Protein AF-0000000072981685 (afdb_homodimer)

Radius of gyration: 15.58 Å; Cα contacts (8 Å, |Δi|>4): 290; chains: 2; bounding box: 28×44×42 Å

Sequence (166 aa):
MKPKINVEEYRKENFISQNKLAKKINISQSYLSSVEREIKSPTLRMLYRIAEELDVCPRLLIRCTIECSECKKQYKCICQGEYMKPKINVEEYRKENFISQNKLAKKINISQSYLSSVEREIKSPTLRMLYRIAEELDVCPRLLIRCTIECSECKKQYKCICQGEY

Structure (mmCIF, N/CA/C/O backbone):
data_AF-0000000072981685-model_v1
#
loop_
_entity.id
_entity.type
_entity.pdbx_description
1 polymer 'DNA-biding phage protein'
#
loop_
_atom_site.group_PDB
_atom_site.id
_atom_site.type_symbol
_atom_site.label_atom_id
_atom_site.label_alt_id
_atom_site.label_comp_id
_atom_site.label_asym_id
_atom_site.label_entity_id
_atom_site.label_seq_id
_atom_site.pdbx_PDB_ins_code
_atom_site.Cartn_x
_atom_site.Cartn_y
_atom_site.Cartn_z
_atom_site.occupancy
_atom_site.B_iso_or_equiv
_atom_site.auth_seq_id
_atom_site.auth_comp_id
_atom_site.auth_asym_id
_atom_site.auth_atom_id
_atom_site.pdbx_PDB_model_num
ATOM 1 N N . MET A 1 1 ? -14.461 -4.355 -2.51 1 52.81 1 MET A N 1
ATOM 2 C CA . MET A 1 1 ? -13.773 -3.959 -1.285 1 52.81 1 MET A CA 1
ATOM 3 C C . MET A 1 1 ? -12.859 -2.766 -1.539 1 52.81 1 MET A C 1
ATOM 5 O O . MET A 1 1 ? -12.195 -2.691 -2.576 1 52.81 1 MET A O 1
ATOM 9 N N . LYS A 1 2 ? -13.141 -1.676 -0.873 1 66 2 LYS A N 1
ATOM 10 C CA . LYS A 1 2 ? -12.398 -0.454 -1.173 1 66 2 LYS A CA 1
ATOM 11 C C . LYS A 1 2 ? -11.195 -0.301 -0.251 1 66 2 LYS A C 1
ATOM 13 O O . LYS A 1 2 ? -11.227 -0.732 0.903 1 66 2 LYS A O 1
ATOM 18 N N . PRO A 1 3 ? -10.102 -0.07 -0.841 1 74.12 3 PRO A N 1
ATOM 19 C CA . PRO A 1 3 ? -8.945 0.258 -0.005 1 74.12 3 PRO A CA 1
ATOM 20 C C . PRO A 1 3 ? -9.258 1.34 1.028 1 74.12 3 PRO A C 1
ATOM 22 O O . PRO A 1 3 ? -10.117 2.191 0.798 1 74.12 3 PRO A O 1
ATOM 25 N N . LYS A 1 4 ? -8.844 1.083 2.168 1 83.81 4 LYS A N 1
ATOM 26 C CA . LYS A 1 4 ? -8.953 2.117 3.193 1 83.81 4 LYS A CA 1
ATOM 27 C C . LYS A 1 4 ? -7.574 2.584 3.648 1 83.81 4 LYS A C 1
ATOM 29 O O . LYS A 1 4 ? -6.703 1.765 3.949 1 83.81 4 LYS A O 1
ATOM 34 N N . ILE A 1 5 ? -7.422 3.867 3.547 1 90.19 5 ILE A N 1
ATOM 35 C CA . ILE A 1 5 ? -6.133 4.438 3.93 1 90.19 5 ILE A CA 1
ATOM 36 C C . ILE A 1 5 ? -6.289 5.254 5.211 1 90.19 5 ILE A C 1
ATOM 38 O O . ILE A 1 5 ? -7.336 5.867 5.438 1 90.19 5 ILE A O 1
ATOM 42 N N . ASN A 1 6 ? -5.242 5.336 6.023 1 89.12 6 ASN A N 1
ATOM 43 C CA . ASN A 1 6 ? -5.234 6.027 7.309 1 89.12 6 ASN A CA 1
ATOM 44 C C . ASN A 1 6 ? -4.34 7.262 7.277 1 89.12 6 ASN A C 1
ATOM 46 O O . ASN A 1 6 ? -3.74 7.625 8.289 1 89.12 6 ASN A O 1
ATOM 50 N N . VAL A 1 7 ? -4.199 7.863 6.242 1 95.75 7 VAL A N 1
ATOM 51 C CA . VAL A 1 7 ? -3.264 8.977 6.105 1 95.75 7 VAL A CA 1
ATOM 52 C C . VAL A 1 7 ? -3.734 10.156 6.949 1 95.75 7 VAL A C 1
ATOM 54 O O . VAL A 1 7 ? -2.941 10.766 7.672 1 95.75 7 VAL A O 1
ATOM 57 N N . GLU A 1 8 ? -5.027 10.414 6.84 1 95.62 8 GLU A N 1
ATOM 58 C CA . GLU A 1 8 ? -5.586 11.531 7.594 1 95.62 8 GLU A CA 1
ATOM 59 C C . GLU A 1 8 ? -5.316 11.375 9.086 1 95.62 8 GLU A C 1
ATOM 61 O O . GLU A 1 8 ? -4.926 12.336 9.758 1 95.62 8 GLU A O 1
ATOM 66 N N . GLU A 1 9 ? -5.531 10.211 9.578 1 93 9 GLU A N 1
ATOM 67 C CA . GLU A 1 9 ? -5.328 9.93 11 1 93 9 GLU A CA 1
ATOM 68 C C . GLU A 1 9 ? -3.891 10.211 11.422 1 93 9 GLU A C 1
ATOM 70 O O . GLU A 1 9 ? -3.654 10.914 12.406 1 93 9 GLU A O 1
ATOM 75 N N . TYR A 1 10 ? -2.949 9.742 10.734 1 92.38 10 TYR A N 1
ATOM 76 C CA . TYR A 1 10 ? -1.541 9.906 11.078 1 92.38 10 TYR A CA 1
ATOM 77 C C . TYR A 1 10 ? -1.08 11.336 10.828 1 92.38 10 TYR A C 1
ATOM 79 O O . TYR A 1 10 ? -0.222 11.852 11.547 1 92.38 10 TYR A O 1
ATOM 87 N N . ARG A 1 11 ? -1.658 11.891 9.766 1 96.31 11 ARG A N 1
ATOM 88 C CA . ARG A 1 11 ? -1.36 13.297 9.516 1 96.31 11 ARG A CA 1
ATOM 89 C C . ARG A 1 11 ? -1.773 14.164 10.695 1 96.31 11 ARG A C 1
ATOM 91 O O . ARG A 1 11 ? -0.999 15.008 11.156 1 96.31 11 ARG A O 1
ATOM 98 N N . LYS A 1 12 ? -2.939 13.938 11.188 1 96.06 12 LYS A N 1
ATOM 99 C CA . LYS A 1 12 ? -3.469 14.695 12.312 1 96.06 12 LYS A CA 1
ATOM 100 C C . LYS A 1 12 ? -2.676 14.406 13.586 1 96.06 12 LYS A C 1
ATOM 102 O O . LYS A 1 12 ? -2.455 15.305 14.406 1 96.06 12 LYS A O 1
ATOM 107 N N . GLU A 1 13 ? -2.262 13.18 13.781 1 91.56 13 GLU A N 1
ATOM 108 C CA . GLU A 1 13 ? -1.444 12.797 14.922 1 91.56 13 GLU A CA 1
ATOM 109 C C . GLU A 1 13 ? -0.106 13.523 14.914 1 91.56 13 GLU A C 1
ATOM 111 O O . GLU A 1 13 ? 0.474 13.781 15.977 1 91.56 13 GLU A O 1
ATOM 116 N N . ASN A 1 14 ? 0.351 13.906 13.719 1 92.5 14 ASN A N 1
ATOM 117 C CA . ASN A 1 14 ? 1.603 14.641 13.562 1 92.5 14 ASN A CA 1
ATOM 118 C C . ASN A 1 14 ? 1.37 16.156 13.531 1 92.5 14 ASN A C 1
ATOM 120 O O . ASN A 1 14 ? 2.289 16.922 13.25 1 92.5 14 ASN A O 1
ATOM 124 N N . PHE A 1 15 ? 0.131 16.5 13.633 1 95.81 15 PHE A N 1
ATOM 125 C CA . PHE A 1 15 ? -0.273 17.906 13.695 1 95.81 15 PHE A CA 1
ATOM 126 C C . PHE A 1 15 ? 0.091 18.625 12.398 1 95.81 15 PHE A C 1
ATOM 128 O O . PHE A 1 15 ? 0.562 19.766 12.438 1 95.81 15 PHE A O 1
ATOM 135 N N . ILE A 1 16 ? -0.042 18.062 11.359 1 96.12 16 ILE A N 1
ATOM 136 C CA . ILE A 1 16 ? 0.255 18.641 10.055 1 96.12 16 ILE A CA 1
ATOM 137 C C . ILE A 1 16 ? -1.037 18.797 9.258 1 96.12 16 ILE A C 1
ATOM 139 O O . ILE A 1 16 ? -1.898 17.922 9.273 1 96.12 16 ILE A O 1
ATOM 143 N N . SER A 1 17 ? -1.206 19.875 8.586 1 97.75 17 SER A N 1
ATOM 144 C CA . SER A 1 17 ? -2.365 20.094 7.727 1 97.75 17 SER A CA 1
ATOM 145 C C . SER A 1 17 ? -2.199 19.391 6.387 1 97.75 17 SER A C 1
ATOM 147 O O . SER A 1 17 ? -1.099 18.953 6.043 1 97.75 17 SER A O 1
ATOM 149 N N . GLN A 1 18 ? -3.287 19.234 5.684 1 98 18 GLN A N 1
ATOM 150 C CA . GLN A 1 18 ? -3.217 18.641 4.352 1 98 18 GLN A CA 1
ATOM 151 C C . GLN A 1 18 ? -2.309 19.453 3.436 1 98 18 GLN A C 1
ATOM 153 O O . GLN A 1 18 ? -1.515 18.891 2.68 1 98 18 GLN A O 1
ATOM 158 N N . ASN A 1 19 ? -2.492 20.781 3.488 1 97.88 19 ASN A N 1
ATOM 159 C CA . ASN A 1 19 ? -1.702 21.688 2.656 1 97.88 19 ASN A CA 1
ATOM 160 C C . ASN A 1 19 ? -0.21 21.562 2.949 1 97.88 19 ASN A C 1
ATOM 162 O O . ASN A 1 19 ? 0.6 21.453 2.027 1 97.88 19 ASN A O 1
ATOM 166 N N . LYS A 1 20 ? 0.137 21.562 4.172 1 98.06 20 LYS A N 1
ATOM 167 C CA . LYS A 1 20 ? 1.536 21.453 4.574 1 98.06 20 LYS A CA 1
ATOM 168 C C . LYS A 1 20 ? 2.125 20.109 4.145 1 98.06 20 LYS A C 1
ATOM 170 O O . LYS A 1 20 ? 3.232 20.062 3.605 1 98.06 20 LYS A O 1
ATOM 175 N N . LEU A 1 21 ? 1.431 19.047 4.379 1 97.81 21 LEU A N 1
ATOM 176 C CA .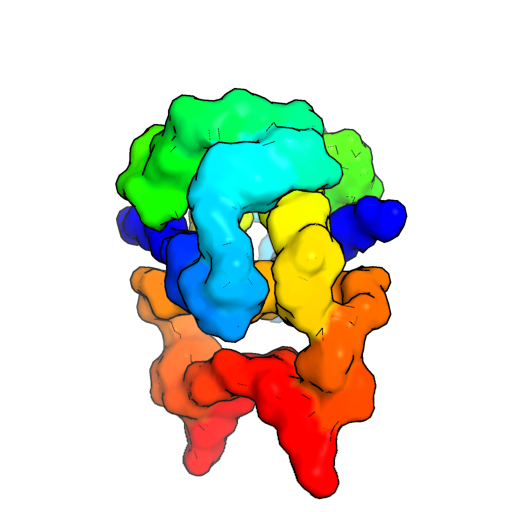 LEU A 1 21 ? 1.897 17.719 3.98 1 97.81 21 LEU A CA 1
ATOM 177 C C . LEU A 1 21 ? 2.07 17.641 2.469 1 97.81 21 LEU A C 1
ATOM 179 O O . LEU A 1 21 ? 3.084 17.125 1.982 1 97.81 21 LEU A O 1
ATOM 183 N N . ALA A 1 22 ? 1.081 18.047 1.737 1 98.19 22 ALA A N 1
ATOM 184 C CA . ALA A 1 22 ? 1.117 18.031 0.277 1 98.19 22 ALA A CA 1
ATOM 185 C C . ALA A 1 22 ? 2.346 18.766 -0.255 1 98.19 22 ALA A C 1
ATOM 187 O O . ALA A 1 22 ? 3.039 18.266 -1.144 1 98.19 22 ALA A O 1
ATOM 188 N N . LYS A 1 23 ? 2.609 19.906 0.302 1 97.81 23 LYS A N 1
ATOM 189 C CA . LYS A 1 23 ? 3.77 20.703 -0.096 1 97.81 23 LYS A CA 1
ATOM 190 C C . LYS A 1 23 ? 5.07 19.953 0.187 1 97.81 23 LYS A C 1
ATOM 192 O O . LYS A 1 23 ? 5.98 19.953 -0.642 1 97.81 23 LYS A O 1
ATOM 197 N N . LYS A 1 24 ? 5.121 19.328 1.284 1 96.31 24 LYS A N 1
ATOM 198 C CA . LYS A 1 24 ? 6.332 18.625 1.704 1 96.31 24 LYS A CA 1
ATOM 199 C C . LYS A 1 24 ? 6.645 17.453 0.77 1 96.31 24 LYS A C 1
ATOM 201 O O . LYS A 1 24 ? 7.812 17.125 0.553 1 96.31 24 LYS A O 1
ATOM 206 N N . ILE A 1 25 ? 5.59 16.875 0.269 1 95.5 25 ILE A N 1
ATOM 207 C CA . ILE A 1 25 ? 5.82 15.711 -0.567 1 95.5 25 ILE A CA 1
ATOM 208 C C . ILE A 1 25 ? 5.621 16.078 -2.037 1 95.5 25 ILE A C 1
ATOM 210 O O . ILE A 1 25 ? 5.559 15.195 -2.898 1 95.5 25 ILE A O 1
ATOM 214 N N . ASN A 1 26 ? 5.402 17.281 -2.354 1 96.94 26 ASN A N 1
ATOM 215 C CA . ASN A 1 26 ? 5.383 17.859 -3.695 1 96.94 26 ASN A CA 1
ATOM 216 C C . ASN A 1 26 ? 4.188 17.359 -4.504 1 96.94 26 ASN A C 1
ATOM 218 O O . ASN A 1 26 ? 4.352 16.875 -5.625 1 96.94 26 ASN A O 1
ATOM 222 N N . ILE A 1 27 ? 3.062 17.406 -3.918 1 97 27 ILE A N 1
ATOM 223 C CA . ILE A 1 27 ? 1.802 17.141 -4.602 1 97 27 ILE A CA 1
ATOM 224 C C . ILE A 1 27 ? 0.79 18.234 -4.266 1 97 27 ILE A C 1
ATOM 226 O O . ILE A 1 27 ? 1.045 19.078 -3.404 1 97 27 ILE A O 1
ATOM 230 N N . SER A 1 28 ? -0.295 18.203 -4.992 1 98.06 28 SER A N 1
ATOM 231 C CA . SER A 1 28 ? -1.342 19.172 -4.715 1 98.06 28 SER A CA 1
ATOM 232 C C . SER A 1 28 ? -2.174 18.766 -3.506 1 98.06 28 SER A C 1
ATOM 234 O O . SER A 1 28 ? -2.348 17.578 -3.238 1 98.06 28 SER A O 1
ATOM 236 N N . GLN A 1 29 ? -2.66 19.781 -2.816 1 98 29 GLN A N 1
ATOM 237 C CA . GLN A 1 29 ? -3.568 19.531 -1.702 1 98 29 GLN A CA 1
ATOM 238 C C . GLN A 1 29 ? -4.816 18.781 -2.168 1 98 29 GLN A C 1
ATOM 240 O O . GLN A 1 29 ? -5.336 17.922 -1.457 1 98 29 GLN A O 1
ATOM 245 N N . SER A 1 30 ? -5.238 19.109 -3.336 1 98.25 30 SER A N 1
ATOM 246 C CA . SER A 1 30 ? -6.426 18.469 -3.889 1 98.25 30 SER A CA 1
ATOM 247 C C . SER A 1 30 ? -6.199 16.969 -4.09 1 98.25 30 SER A C 1
ATOM 249 O O . SER A 1 30 ? -7.105 16.172 -3.855 1 98.25 30 SER A O 1
ATOM 251 N N . TYR A 1 31 ? -5.094 16.656 -4.535 1 97.75 31 TYR A N 1
ATOM 252 C CA . TYR A 1 31 ? -4.762 15.242 -4.715 1 97.75 31 TYR A CA 1
ATOM 253 C C . TYR A 1 31 ? -4.734 14.516 -3.375 1 97.75 31 TYR A C 1
ATOM 255 O O . TYR A 1 31 ? -5.328 13.445 -3.23 1 97.75 31 TYR A O 1
ATOM 263 N N . LEU A 1 32 ? -4.016 15.133 -2.43 1 97.88 32 LEU A N 1
ATOM 264 C CA . LEU A 1 32 ? -3.932 14.523 -1.108 1 97.88 32 LEU A CA 1
ATOM 265 C C . LEU A 1 32 ? -5.32 14.336 -0.506 1 97.88 32 LEU A C 1
ATOM 267 O O . LEU A 1 32 ? -5.617 13.289 0.076 1 97.88 32 LEU A O 1
ATOM 271 N N . SER A 1 33 ? -6.086 15.328 -0.664 1 97.88 33 SER A N 1
ATOM 272 C CA . SER A 1 33 ? -7.465 15.25 -0.186 1 97.88 33 SER A CA 1
ATOM 273 C C . SER A 1 33 ? -8.211 14.094 -0.835 1 97.88 33 SER A C 1
ATOM 275 O O . SER A 1 33 ? -8.914 13.344 -0.156 1 97.88 33 SER A O 1
ATOM 277 N N . SER A 1 34 ? -8.07 13.969 -2.123 1 97.38 34 SER A N 1
ATOM 278 C CA . SER A 1 34 ? -8.719 12.883 -2.854 1 97.38 34 SER A CA 1
ATOM 279 C C . SER A 1 34 ? -8.219 11.523 -2.381 1 97.38 34 SER A C 1
ATOM 281 O O . SER A 1 34 ? -8.984 10.562 -2.328 1 97.38 34 SER A O 1
ATOM 283 N N . VAL A 1 35 ? -7.023 11.438 -2.035 1 96.44 35 VAL A N 1
ATOM 284 C CA . VAL A 1 35 ? -6.426 10.203 -1.532 1 96.44 35 VAL A CA 1
ATOM 285 C C . VAL A 1 35 ? -7.008 9.867 -0.161 1 96.44 35 VAL A C 1
ATOM 287 O O . VAL A 1 35 ? -7.449 8.742 0.072 1 96.44 35 VAL A O 1
ATOM 290 N N . GLU A 1 36 ? -7.062 10.859 0.73 1 96.75 36 GLU A N 1
ATOM 291 C CA . GLU A 1 36 ? -7.543 10.664 2.094 1 96.75 36 GLU A CA 1
ATOM 292 C C . GLU A 1 36 ? -9.023 10.297 2.111 1 96.75 36 GLU A C 1
ATOM 294 O O . GLU A 1 36 ? -9.492 9.609 3.021 1 96.75 36 GLU A O 1
ATOM 299 N N . ARG A 1 37 ? -9.664 10.672 0.991 1 94.44 37 ARG A N 1
ATOM 300 C CA . ARG A 1 37 ? -11.086 10.391 0.879 1 94.44 37 ARG A CA 1
ATOM 301 C C . ARG A 1 37 ? -11.328 9.141 0.04 1 94.44 37 ARG A C 1
ATOM 303 O O . ARG A 1 37 ? -12.477 8.805 -0.271 1 94.44 37 ARG A O 1
ATOM 310 N N . GLU A 1 38 ? -10.398 8.523 -0.393 1 92.5 38 GLU A N 1
ATOM 311 C CA . GLU A 1 38 ? -10.445 7.273 -1.148 1 92.5 38 GLU A CA 1
ATOM 312 C C . GLU A 1 38 ? -11.078 7.484 -2.521 1 92.5 38 GLU A C 1
ATOM 314 O O . GLU A 1 38 ? -11.703 6.574 -3.07 1 92.5 38 GLU A O 1
ATOM 319 N N . ILE A 1 39 ? -11 8.68 -2.961 1 94.19 39 ILE A N 1
ATOM 320 C CA . ILE A 1 39 ? -11.445 9.016 -4.309 1 94.19 39 ILE A CA 1
ATOM 321 C C . ILE A 1 39 ? -10.359 8.625 -5.316 1 94.19 39 ILE A C 1
ATOM 323 O O . ILE A 1 39 ? -10.664 8.055 -6.371 1 94.19 39 ILE A O 1
ATOM 327 N N . LYS A 1 40 ? -9.148 8.922 -5.039 1 94.94 40 LYS A N 1
ATOM 328 C CA . LYS A 1 40 ? -7.988 8.5 -5.824 1 94.94 40 LYS A CA 1
ATOM 329 C C . LYS A 1 40 ? -7.168 7.457 -5.078 1 94.94 40 LYS A C 1
ATOM 331 O O . LYS A 1 40 ? -6.992 7.551 -3.859 1 94.94 40 LYS A O 1
ATOM 336 N N . SER A 1 41 ? -6.773 6.488 -5.758 1 95.19 41 SER A N 1
ATOM 337 C CA . SER A 1 41 ? -5.883 5.477 -5.203 1 95.19 41 SER A CA 1
ATOM 338 C C . SER A 1 41 ? -4.422 5.812 -5.477 1 95.19 41 SER A C 1
ATOM 340 O O . SER A 1 41 ? -3.986 5.812 -6.629 1 95.19 41 SER A O 1
ATOM 342 N N . PRO A 1 42 ? -3.717 6.121 -4.457 1 95.81 42 PRO A N 1
ATOM 343 C CA . PRO A 1 42 ? -2.311 6.457 -4.688 1 95.81 42 PRO A CA 1
ATOM 344 C C . PRO A 1 42 ? -1.474 5.25 -5.098 1 95.81 42 PRO A C 1
ATOM 346 O O . PRO A 1 42 ? -1.889 4.105 -4.887 1 95.81 42 PRO A O 1
ATOM 349 N N . THR A 1 43 ? -0.354 5.52 -5.695 1 95.12 43 THR A N 1
ATOM 350 C CA . THR A 1 43 ? 0.613 4.457 -5.938 1 95.12 43 THR A CA 1
ATOM 351 C C . THR A 1 43 ? 1.334 4.074 -4.645 1 95.12 43 THR A C 1
ATOM 353 O O . THR A 1 43 ? 1.306 4.828 -3.668 1 95.12 43 THR A O 1
ATOM 356 N N . LEU A 1 44 ? 1.902 2.986 -4.688 1 94.94 44 LEU A N 1
ATOM 357 C CA . LEU A 1 44 ? 2.713 2.564 -3.551 1 94.94 44 LEU A CA 1
ATOM 358 C C . LEU A 1 44 ? 3.855 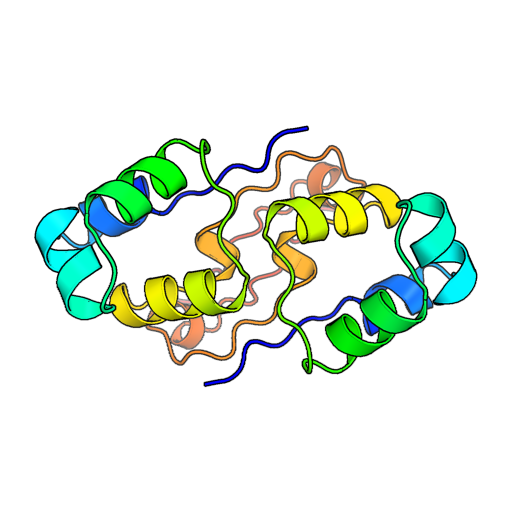3.545 -3.307 1 94.94 44 LEU A C 1
ATOM 360 O O . LEU A 1 44 ? 4.199 3.832 -2.156 1 94.94 44 LEU A O 1
ATOM 364 N N . ARG A 1 45 ? 4.414 4.051 -4.32 1 93.94 45 ARG A N 1
ATOM 365 C CA . ARG A 1 45 ? 5.488 5.035 -4.195 1 93.94 45 ARG A CA 1
ATOM 366 C C . ARG A 1 45 ? 5.02 6.262 -3.42 1 93.94 45 ARG A C 1
ATOM 368 O O . ARG A 1 45 ? 5.73 6.758 -2.545 1 93.94 45 ARG A O 1
ATOM 375 N N . MET A 1 46 ? 3.896 6.676 -3.77 1 95.12 46 MET A N 1
ATOM 376 C CA . MET A 1 46 ? 3.332 7.84 -3.09 1 95.12 46 MET A CA 1
ATOM 377 C C . MET A 1 46 ? 3.053 7.527 -1.623 1 95.12 46 MET A C 1
ATOM 379 O O . MET A 1 46 ? 3.32 8.352 -0.748 1 95.12 46 MET A O 1
ATOM 383 N N . LEU A 1 47 ? 2.566 6.395 -1.381 1 95.31 47 LEU A N 1
ATOM 384 C CA . LEU A 1 47 ? 2.301 5.969 -0.011 1 95.31 47 LEU A CA 1
ATOM 385 C C . LEU A 1 47 ? 3.576 5.992 0.823 1 95.31 47 LEU A C 1
ATOM 387 O O . LEU A 1 47 ? 3.564 6.434 1.975 1 95.31 47 LEU A O 1
ATOM 391 N N . TYR A 1 48 ? 4.609 5.543 0.255 1 94.06 48 TYR A N 1
ATOM 392 C CA . TYR A 1 48 ? 5.891 5.52 0.949 1 94.06 48 TYR A CA 1
ATOM 393 C C . TYR A 1 48 ? 6.383 6.938 1.227 1 94.06 48 TYR A C 1
ATOM 395 O O . TYR A 1 48 ? 6.949 7.207 2.289 1 94.06 48 TYR A O 1
ATOM 403 N N . ARG A 1 49 ? 6.145 7.809 0.282 1 94.81 49 ARG A N 1
ATOM 404 C CA . ARG A 1 49 ? 6.531 9.203 0.484 1 94.81 49 ARG A CA 1
ATOM 405 C C . ARG A 1 49 ? 5.773 9.82 1.656 1 94.81 49 ARG A C 1
ATOM 407 O O . ARG A 1 49 ? 6.355 10.531 2.473 1 94.81 49 ARG A O 1
ATOM 414 N N . ILE A 1 50 ? 4.551 9.516 1.644 1 96.12 50 ILE A N 1
ATOM 415 C CA . ILE A 1 50 ? 3.711 10.016 2.729 1 96.12 50 ILE A CA 1
ATOM 416 C C . ILE A 1 50 ? 4.191 9.445 4.059 1 96.12 50 ILE A C 1
ATOM 418 O O . ILE A 1 50 ? 4.34 10.18 5.039 1 96.12 50 ILE A O 1
ATOM 422 N N . ALA A 1 51 ? 4.441 8.219 4.078 1 93.44 51 ALA A N 1
ATOM 423 C CA . ALA A 1 51 ? 4.906 7.539 5.285 1 93.44 51 ALA A CA 1
ATOM 424 C C . ALA A 1 51 ? 6.215 8.141 5.785 1 93.44 51 ALA A C 1
ATOM 426 O O . ALA A 1 51 ? 6.395 8.344 6.988 1 93.44 51 ALA A O 1
ATOM 427 N N . GLU A 1 52 ? 7.051 8.422 4.883 1 93.19 52 GLU A N 1
ATOM 428 C CA . GLU A 1 52 ? 8.344 9 5.219 1 93.19 52 GLU A CA 1
ATOM 429 C C . GLU A 1 52 ? 8.188 10.375 5.859 1 93.19 52 GLU A C 1
ATOM 431 O O . GLU A 1 52 ? 8.82 10.672 6.875 1 93.19 52 GLU A O 1
ATOM 436 N N . GLU A 1 53 ? 7.352 11.109 5.191 1 94.75 53 GLU A N 1
ATOM 437 C CA . GLU A 1 53 ? 7.145 12.461 5.699 1 94.75 53 GLU A CA 1
ATOM 438 C C . GLU A 1 53 ? 6.512 12.438 7.09 1 94.75 53 GLU A C 1
ATOM 440 O O . GLU A 1 53 ? 6.836 13.273 7.938 1 94.75 53 GLU A O 1
ATOM 445 N N . LEU A 1 54 ? 5.648 11.508 7.305 1 94 54 LEU A N 1
ATOM 446 C CA . LEU A 1 54 ? 4.949 11.406 8.578 1 94 54 LEU A CA 1
ATOM 447 C C . LEU A 1 54 ? 5.75 10.578 9.578 1 94 54 LEU A C 1
ATOM 449 O O . LEU A 1 54 ? 5.344 10.422 10.734 1 94 54 LEU A O 1
ATOM 453 N N . ASP A 1 55 ? 6.824 9.977 9.164 1 90.19 55 ASP A N 1
ATOM 454 C CA . ASP A 1 55 ? 7.684 9.148 10.008 1 90.19 55 ASP A CA 1
ATOM 455 C C . ASP A 1 55 ? 6.906 7.965 10.586 1 90.19 55 ASP A C 1
ATOM 457 O O . ASP A 1 55 ? 6.922 7.742 11.797 1 90.19 55 ASP A O 1
ATOM 461 N N . VAL A 1 56 ? 6.219 7.262 9.711 1 88.5 56 VAL A N 1
ATOM 462 C CA . VAL A 1 56 ? 5.418 6.105 10.102 1 88.5 56 VAL A CA 1
ATOM 463 C C . VAL A 1 56 ? 5.672 4.953 9.133 1 88.5 56 VAL A C 1
ATOM 465 O O . VAL A 1 56 ? 6.066 5.172 7.98 1 88.5 56 VAL A O 1
ATOM 468 N N . CYS A 1 57 ? 5.461 3.803 9.648 1 86.81 57 CYS A N 1
ATOM 469 C CA . CYS A 1 57 ? 5.523 2.629 8.789 1 86.81 57 CYS A CA 1
ATOM 470 C C . CYS A 1 57 ? 4.426 2.666 7.734 1 86.81 57 CYS A C 1
ATOM 472 O O . CYS A 1 57 ? 3.258 2.885 8.055 1 86.81 57 CYS A O 1
ATOM 474 N N . PRO A 1 58 ? 4.785 2.555 6.395 1 90.56 58 PRO A N 1
ATOM 475 C CA . PRO A 1 58 ? 3.775 2.602 5.336 1 90.56 58 PRO A CA 1
ATOM 476 C C . PRO A 1 58 ? 2.658 1.58 5.539 1 90.56 58 PRO A C 1
ATOM 478 O O . PRO A 1 58 ? 1.523 1.809 5.113 1 90.56 58 PRO A O 1
ATOM 481 N N . ARG A 1 59 ? 2.891 0.549 6.219 1 87.81 59 ARG A N 1
ATOM 482 C CA . ARG A 1 59 ? 1.892 -0.48 6.484 1 87.81 59 ARG A CA 1
ATOM 483 C C . ARG A 1 59 ? 0.744 0.074 7.324 1 87.81 59 ARG A C 1
ATOM 485 O O . ARG A 1 59 ? -0.407 -0.335 7.156 1 87.81 59 ARG A O 1
ATOM 492 N N . LEU A 1 60 ? 1.151 1.015 8.141 1 86.06 60 LEU A N 1
ATOM 493 C CA . LEU A 1 60 ? 0.168 1.561 9.07 1 86.06 60 LEU A CA 1
ATOM 494 C C . LEU A 1 60 ? -0.759 2.543 8.367 1 86.06 60 LEU A C 1
ATOM 496 O O . LEU A 1 60 ? -1.825 2.881 8.883 1 86.06 60 LEU A O 1
ATOM 500 N N . LEU A 1 61 ? -0.354 2.91 7.18 1 91.38 61 LEU A N 1
ATOM 501 C CA . LEU A 1 61 ? -1.156 3.891 6.457 1 91.38 61 LEU A CA 1
ATOM 502 C C . LEU A 1 61 ? -2.301 3.211 5.711 1 91.38 61 LEU A C 1
ATOM 504 O O . LEU A 1 61 ? -3.168 3.885 5.148 1 91.38 61 LEU A O 1
ATOM 508 N N . ILE A 1 62 ? -2.309 1.888 5.715 1 89.81 62 ILE A N 1
ATOM 509 C CA . ILE A 1 62 ? -3.426 1.207 5.07 1 89.81 62 ILE A CA 1
ATOM 510 C C . ILE A 1 62 ? -4.102 0.265 6.066 1 89.81 62 ILE A C 1
ATOM 512 O O . ILE A 1 62 ? -3.465 -0.203 7.016 1 89.81 62 ILE A O 1
ATOM 516 N N . ARG A 1 63 ? -5.395 0.08 5.855 1 83.12 63 ARG A N 1
ATOM 517 C CA . ARG A 1 63 ? -6.184 -0.815 6.695 1 83.12 63 ARG A CA 1
ATOM 518 C C . ARG A 1 63 ? -6.492 -2.119 5.969 1 83.12 63 ARG A C 1
ATOM 520 O O . ARG A 1 63 ? -6.652 -2.131 4.746 1 83.12 63 ARG A O 1
ATOM 527 N N . CYS A 1 64 ? -6.461 -3.137 6.812 1 81.06 64 CYS A N 1
ATOM 528 C CA . CYS A 1 64 ? -6.902 -4.398 6.227 1 81.06 64 CYS A CA 1
ATOM 529 C C . CYS A 1 64 ? -8.422 -4.469 6.176 1 81.06 64 CYS A C 1
ATOM 531 O O . CYS A 1 64 ? -9.078 -4.574 7.211 1 81.06 64 CYS A O 1
ATOM 533 N N . THR A 1 65 ? -8.945 -4.328 5.051 1 79.75 65 THR A N 1
ATOM 534 C CA . THR A 1 65 ? -10.398 -4.348 4.902 1 79.75 65 THR A CA 1
ATOM 535 C C . THR A 1 65 ? -10.852 -5.652 4.258 1 79.75 65 THR A C 1
ATOM 537 O O . THR A 1 65 ? -12.047 -5.832 3.986 1 79.75 65 THR A O 1
ATOM 540 N N . ILE A 1 66 ? -9.898 -6.5 4.031 1 77.69 66 ILE A N 1
ATOM 541 C CA . ILE A 1 66 ? -10.266 -7.758 3.389 1 77.69 66 ILE A CA 1
ATOM 542 C C . ILE A 1 66 ? -10.422 -8.852 4.445 1 77.69 66 ILE A C 1
ATOM 544 O O . ILE A 1 66 ? -9.828 -8.766 5.523 1 77.69 66 ILE A O 1
ATOM 548 N N . GLU A 1 67 ? -11.406 -9.656 4.234 1 75.62 67 GLU A N 1
ATOM 549 C CA . GLU A 1 67 ? -11.523 -10.836 5.086 1 75.62 67 GLU A CA 1
ATOM 550 C C . GLU A 1 67 ? -10.469 -11.883 4.723 1 75.62 67 GLU A C 1
ATOM 552 O O . GLU A 1 67 ? -10.555 -12.516 3.668 1 75.62 67 GLU A O 1
ATOM 557 N N . CYS A 1 68 ? -9.453 -11.82 5.465 1 75.44 68 CYS A N 1
ATOM 558 C CA . CYS A 1 68 ? -8.375 -12.75 5.145 1 75.44 68 CYS A CA 1
ATOM 559 C C . CYS A 1 68 ? -8.156 -13.742 6.277 1 75.44 68 CYS A C 1
ATOM 5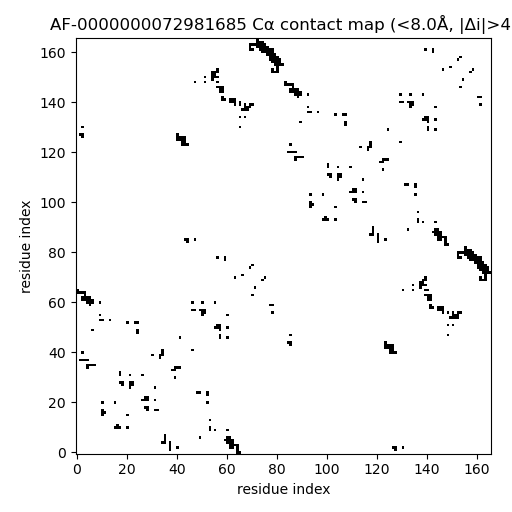61 O O . CYS A 1 68 ? -8.617 -13.523 7.398 1 75.44 68 CYS A O 1
ATOM 563 N N . SER A 1 69 ? -7.66 -14.867 5.918 1 73.12 69 SER A N 1
ATOM 564 C CA . SER A 1 69 ? -7.387 -15.922 6.887 1 73.12 69 SER A CA 1
ATOM 565 C C . SER A 1 69 ? -6.469 -15.43 8 1 73.12 69 SER A C 1
ATOM 567 O O . SER A 1 69 ? -6.574 -15.883 9.148 1 73.12 69 SER A O 1
ATOM 569 N N . GLU A 1 70 ? -5.703 -14.414 7.676 1 64.94 70 GLU A N 1
ATOM 570 C CA . GLU A 1 70 ? -4.754 -13.867 8.641 1 64.94 70 GLU A CA 1
ATOM 571 C C . GLU A 1 70 ? -5.449 -12.945 9.641 1 64.94 70 GLU A C 1
ATOM 573 O O . GLU A 1 70 ? -5.082 -12.906 10.82 1 64.94 70 GLU A O 1
ATOM 578 N N . CYS A 1 71 ? -6.359 -12.227 9.164 1 61.94 71 CYS A N 1
ATOM 579 C CA . CYS A 1 71 ? -7.066 -11.281 10.023 1 61.94 71 CYS A CA 1
ATOM 580 C C . CYS A 1 71 ? -7.988 -12 10.992 1 61.94 71 CYS A C 1
ATOM 582 O O . CYS A 1 71 ? -8.281 -11.492 12.078 1 61.94 71 CYS A O 1
ATOM 584 N N . LYS A 1 72 ? -8.516 -13.031 10.539 1 61.09 72 LYS A N 1
ATOM 585 C CA . LYS A 1 72 ? -9.352 -13.812 11.438 1 61.09 72 LYS A CA 1
ATOM 586 C C . LYS A 1 72 ? -8.578 -14.234 12.68 1 61.09 72 LYS A C 1
ATOM 588 O O . LYS A 1 72 ? -9.164 -14.414 13.75 1 61.09 72 LYS A O 1
ATOM 593 N N . LYS A 1 73 ? -7.496 -14.461 12.469 1 54.09 73 LYS A N 1
ATOM 594 C CA . LYS A 1 73 ? -6.727 -14.867 13.641 1 54.09 73 LYS A CA 1
ATOM 595 C C . LYS A 1 73 ? -6.391 -13.656 14.516 1 54.09 73 LYS A C 1
ATOM 597 O O . LYS A 1 73 ? -5.68 -13.789 15.508 1 54.09 73 LYS A O 1
ATOM 602 N N . GLN A 1 74 ? -7.188 -12.633 14.516 1 48.47 74 GLN A N 1
ATOM 603 C CA . GLN A 1 74 ? -7.074 -11.422 15.328 1 48.47 74 GLN A CA 1
ATOM 604 C C . GLN A 1 74 ? -5.727 -10.734 15.109 1 48.47 74 GLN A C 1
ATOM 606 O O . GLN A 1 74 ? -4.977 -10.516 16.062 1 48.47 74 GLN A O 1
ATOM 611 N N . TYR A 1 75 ? -5.188 -10.922 14.062 1 46.41 75 TYR A N 1
ATOM 612 C CA . TYR A 1 75 ? -3.859 -10.328 13.945 1 46.41 75 TYR A CA 1
ATOM 613 C C . TYR A 1 75 ? -3.926 -8.812 14.047 1 46.41 75 TYR A C 1
ATOM 615 O O . TYR A 1 75 ? -4.754 -8.172 13.391 1 46.41 75 TYR A O 1
ATOM 623 N N . LYS A 1 76 ? -3.947 -8.344 15.273 1 48.62 76 LYS A N 1
ATOM 624 C CA . LYS A 1 76 ? -3.633 -6.926 15.383 1 48.62 76 LYS A CA 1
ATOM 625 C C . LYS A 1 76 ? -2.412 -6.566 14.539 1 48.62 76 LYS A C 1
ATOM 627 O O . LYS A 1 76 ? -1.331 -7.129 14.734 1 48.62 76 LYS A O 1
ATOM 632 N N . CYS A 1 77 ? -2.631 -6.527 13.336 1 47.5 77 CYS A N 1
ATOM 633 C CA . CYS A 1 77 ? -1.448 -6.09 12.602 1 47.5 77 CYS A CA 1
ATOM 634 C C . CYS A 1 77 ? -0.879 -4.809 13.195 1 47.5 77 CYS A C 1
ATOM 636 O O . CYS A 1 77 ? -1.546 -3.771 13.211 1 47.5 77 CYS A O 1
ATOM 638 N N . ILE A 1 78 ? -0.437 -4.926 14.414 1 48 78 ILE A N 1
ATOM 639 C CA . ILE A 1 78 ? 0.226 -3.77 15.008 1 48 78 ILE A CA 1
ATOM 640 C C . ILE A 1 78 ? 1.732 -3.865 14.781 1 48 78 ILE A C 1
ATOM 642 O O . ILE A 1 78 ? 2.279 -4.965 14.648 1 48 78 ILE A O 1
ATOM 646 N N . CYS A 1 79 ? 2.207 -3.008 14.031 1 46.31 79 CYS A N 1
ATOM 647 C CA . CYS A 1 79 ? 3.654 -2.885 14.148 1 46.31 79 CYS A CA 1
ATOM 648 C C . CYS A 1 79 ? 4.059 -2.506 15.562 1 46.31 79 CYS A C 1
ATOM 650 O O . CYS A 1 79 ? 3.625 -1.478 16.078 1 46.31 79 CYS A O 1
ATOM 652 N N . GLN A 1 80 ? 3.854 -3.361 16.547 1 38.69 80 GLN A N 1
ATOM 653 C CA . GLN A 1 80 ? 4.09 -3.086 17.953 1 38.69 80 GLN A CA 1
ATOM 654 C C . GLN A 1 80 ? 5.574 -2.838 18.234 1 38.69 80 GLN A C 1
ATOM 656 O O . GLN A 1 80 ? 6.434 -3.533 17.688 1 38.69 80 GLN A O 1
ATOM 661 N N . GLY A 1 81 ? 5.934 -1.652 18.375 1 37.12 81 GLY A N 1
ATOM 662 C CA . GLY A 1 81 ? 7.191 -1.252 18.984 1 37.12 81 GLY A CA 1
ATOM 663 C C . GLY A 1 81 ? 7.473 -1.95 20.297 1 37.12 81 GLY A C 1
ATOM 664 O O . GLY A 1 81 ? 6.547 -2.258 21.047 1 37.12 81 GLY A O 1
ATOM 665 N N . GLU A 1 82 ? 8.227 -3.111 20.234 1 37.66 82 GLU A N 1
ATOM 666 C CA . GLU A 1 82 ? 8.688 -3.607 21.531 1 37.66 82 GLU A CA 1
ATOM 667 C C . GLU A 1 82 ? 9 -2.459 22.484 1 37.66 82 GLU A C 1
ATOM 669 O O . GLU A 1 82 ? 9.719 -1.523 22.125 1 37.66 82 GLU A O 1
ATOM 674 N N . TYR A 1 83 ? 8.297 -2.113 23.547 1 30.59 83 TYR A N 1
ATOM 675 C CA . TYR A 1 83 ? 8.977 -1.623 24.734 1 30.59 83 TYR A CA 1
ATOM 676 C C . TYR A 1 83 ? 10.055 -2.6 25.188 1 30.59 83 TYR A C 1
ATOM 678 O O . TYR A 1 83 ? 9.922 -3.811 25 1 30.59 83 TYR A O 1
ATOM 686 N N . MET B 1 1 ? 14.32 6.039 -1.179 1 53.16 1 MET B N 1
ATOM 687 C CA . MET B 1 1 ? 13.82 4.816 -0.552 1 53.16 1 MET B CA 1
ATOM 688 C C . MET B 1 1 ? 12.805 4.117 -1.453 1 53.16 1 MET B C 1
ATOM 690 O O . MET B 1 1 ? 11.984 4.773 -2.098 1 53.16 1 MET B O 1
ATOM 694 N N . LYS B 1 2 ? 13.133 2.92 -1.851 1 66.06 2 LYS B N 1
ATOM 695 C CA . LYS B 1 2 ? 12.258 2.264 -2.822 1 66.06 2 LYS B CA 1
ATOM 696 C C . LYS B 1 2 ? 11.242 1.364 -2.127 1 66.06 2 LYS B C 1
ATOM 698 O O . LYS B 1 2 ? 11.531 0.77 -1.089 1 66.06 2 LYS B O 1
ATOM 703 N N . PRO B 1 3 ? 10.055 1.558 -2.461 1 74 3 PRO B N 1
ATOM 704 C CA . PRO B 1 3 ? 9.047 0.615 -1.965 1 74 3 PRO B CA 1
ATOM 705 C C . PRO B 1 3 ? 9.445 -0.843 -2.184 1 74 3 PRO B C 1
ATOM 707 O O . PRO B 1 3 ? 10.172 -1.152 -3.133 1 74 3 PRO B O 1
ATOM 710 N N . LYS B 1 4 ? 9.297 -1.562 -1.197 1 83.81 4 LYS B N 1
ATOM 711 C CA . LYS B 1 4 ? 9.508 -3 -1.351 1 83.81 4 LYS B CA 1
ATOM 712 C C . LYS B 1 4 ? 8.203 -3.771 -1.154 1 83.81 4 LYS B C 1
ATOM 714 O O . LYS B 1 4 ? 7.492 -3.555 -0.174 1 83.81 4 LYS B O 1
ATOM 719 N N . ILE B 1 5 ? 7.91 -4.52 -2.166 1 90.25 5 ILE B N 1
ATOM 720 C CA . ILE B 1 5 ? 6.676 -5.293 -2.111 1 90.25 5 ILE B CA 1
ATOM 721 C C . ILE B 1 5 ? 7.004 -6.777 -1.959 1 90.25 5 ILE B C 1
ATOM 723 O O . ILE B 1 5 ? 8.016 -7.254 -2.48 1 90.25 5 ILE B O 1
ATOM 727 N N . ASN B 1 6 ? 6.133 -7.543 -1.31 1 89.06 6 ASN B N 1
ATOM 728 C CA . ASN B 1 6 ? 6.316 -8.961 -1.025 1 89.06 6 ASN B CA 1
ATOM 729 C C . ASN B 1 6 ? 5.328 -9.82 -1.809 1 89.06 6 ASN B C 1
ATOM 731 O O . ASN B 1 6 ? 4.91 -10.883 -1.336 1 89.06 6 ASN B O 1
ATOM 735 N N . VAL B 1 7 ? 4.93 -9.438 -2.889 1 95.81 7 VAL B N 1
ATOM 736 C CA . VAL B 1 7 ? 3.891 -10.141 -3.637 1 95.81 7 VAL B CA 1
ATOM 737 C C . VAL B 1 7 ? 4.414 -11.5 -4.098 1 95.81 7 VAL B C 1
ATOM 739 O O . VAL B 1 7 ? 3.725 -12.508 -3.961 1 95.81 7 VAL B O 1
ATOM 742 N N . GLU B 1 8 ? 5.641 -11.461 -4.602 1 95.69 8 GLU B N 1
ATOM 743 C CA . GLU B 1 8 ? 6.238 -12.703 -5.082 1 95.69 8 GLU B CA 1
ATOM 744 C C . GLU B 1 8 ? 6.273 -13.766 -3.982 1 95.69 8 GLU B C 1
ATOM 746 O O . GLU B 1 8 ? 5.938 -14.922 -4.219 1 95.69 8 GLU B O 1
ATOM 751 N N . GLU B 1 9 ? 6.676 -13.367 -2.838 1 93.19 9 GLU B N 1
ATOM 752 C CA . GLU B 1 9 ? 6.777 -14.273 -1.701 1 93.19 9 GLU B CA 1
ATOM 753 C C . GLU B 1 9 ? 5.426 -14.906 -1.38 1 93.19 9 GLU B C 1
ATOM 755 O O . GLU B 1 9 ? 5.32 -16.125 -1.252 1 93.19 9 GLU B O 1
ATOM 760 N N . TYR B 1 10 ? 4.402 -14.172 -1.284 1 92.12 10 TYR B N 1
ATOM 761 C CA . TYR B 1 10 ? 3.074 -14.664 -0.924 1 92.12 10 TYR B CA 1
ATOM 762 C C . TYR B 1 10 ? 2.451 -15.445 -2.074 1 92.12 10 TYR B C 1
ATOM 764 O O . TYR B 1 10 ? 1.708 -16.406 -1.853 1 92.12 10 TYR B O 1
ATOM 772 N N . ARG B 1 11 ? 2.775 -14.961 -3.26 1 96.38 11 ARG B N 1
ATOM 773 C CA . ARG B 1 11 ? 2.314 -15.711 -4.426 1 96.38 11 ARG B CA 1
ATOM 774 C C . ARG B 1 11 ? 2.869 -17.125 -4.418 1 96.38 11 ARG B C 1
ATOM 776 O O . ARG B 1 11 ? 2.127 -18.094 -4.625 1 96.38 11 ARG B O 1
ATOM 783 N N . LYS B 1 12 ? 4.129 -17.25 -4.16 1 96.12 12 LYS B N 1
ATOM 784 C CA . LYS B 1 12 ? 4.801 -18.547 -4.121 1 96.12 12 LYS B CA 1
ATOM 785 C C . LYS B 1 12 ? 4.289 -19.391 -2.957 1 96.12 12 LYS B C 1
ATOM 787 O O . LYS B 1 12 ? 4.148 -20.609 -3.084 1 96.12 12 LYS B O 1
ATOM 792 N N . GLU B 1 13 ? 4.031 -18.781 -1.835 1 91.62 13 GLU B N 1
ATOM 793 C CA . GLU B 1 13 ? 3.484 -19.469 -0.673 1 91.62 13 GLU B CA 1
ATOM 794 C C . GLU B 1 13 ? 2.111 -20.062 -0.979 1 91.62 13 GLU B C 1
ATOM 796 O O . GLU B 1 13 ? 1.728 -21.078 -0.402 1 91.62 13 GLU B O 1
ATOM 801 N N . ASN B 1 14 ? 1.393 -19.453 -1.919 1 92.5 14 ASN B N 1
ATOM 802 C CA . ASN B 1 14 ? 0.074 -19.922 -2.336 1 92.5 14 ASN B CA 1
ATOM 803 C C . ASN B 1 14 ? 0.166 -20.844 -3.537 1 92.5 14 ASN B C 1
ATOM 805 O O . ASN B 1 14 ? -0.855 -21.219 -4.117 1 92.5 14 ASN B O 1
ATOM 809 N N . PHE B 1 15 ? 1.381 -21.031 -3.982 1 95.94 15 PHE B N 1
ATOM 810 C CA . PHE B 1 15 ? 1.663 -21.953 -5.082 1 95.94 15 PHE B CA 1
ATOM 811 C C . PHE B 1 15 ? 0.992 -21.484 -6.363 1 95.94 15 PHE B C 1
ATOM 813 O O . PHE B 1 15 ? 0.431 -22.281 -7.109 1 95.94 15 PHE B O 1
ATOM 820 N N . ILE B 1 16 ? 0.976 -20.312 -6.617 1 96.06 16 ILE B N 1
ATOM 821 C CA . ILE B 1 16 ? 0.383 -19.719 -7.816 1 96.06 16 ILE B CA 1
ATOM 822 C C . ILE B 1 16 ? 1.477 -19.109 -8.68 1 96.06 16 ILE B C 1
ATOM 824 O O . ILE B 1 16 ? 2.402 -18.469 -8.172 1 96.06 16 ILE B O 1
ATOM 828 N N . SER B 1 17 ? 1.407 -19.281 -9.945 1 97.75 17 SER B N 1
ATOM 829 C CA . SER B 1 17 ? 2.357 -18.656 -10.867 1 97.75 17 SER B CA 1
ATOM 830 C C . SER B 1 17 ? 1.997 -17.203 -11.133 1 97.75 17 SER B C 1
ATOM 832 O O . SER B 1 17 ? 0.893 -16.766 -10.805 1 97.75 17 SER B O 1
ATOM 834 N N . GLN B 1 18 ? 2.934 -16.484 -11.68 1 97.94 18 GLN B N 1
ATOM 835 C CA . GLN B 1 18 ? 2.658 -15.102 -12.047 1 97.94 18 GLN B CA 1
ATOM 836 C C . GLN B 1 18 ? 1.522 -15.008 -13.055 1 97.94 18 GLN B C 1
ATOM 838 O O . GLN B 1 18 ? 0.651 -14.148 -12.945 1 97.94 18 GLN B O 1
ATOM 843 N N . ASN B 1 19 ? 1.599 -15.891 -14.07 1 97.88 19 ASN B N 1
ATOM 844 C CA . ASN B 1 19 ? 0.587 -15.922 -15.117 1 97.88 19 ASN B CA 1
ATOM 845 C C . ASN B 1 19 ? -0.803 -16.188 -14.555 1 97.88 19 ASN B C 1
ATOM 847 O O . ASN B 1 19 ? -1.764 -15.5 -14.891 1 97.88 19 ASN B O 1
ATOM 851 N N . LYS B 1 20 ? -0.906 -17.156 -13.734 1 98.06 20 LYS B N 1
ATOM 852 C CA . LYS B 1 20 ? -2.186 -17.516 -13.133 1 98.06 20 LYS B CA 1
ATOM 853 C C . LYS B 1 20 ? -2.729 -16.375 -12.273 1 98.06 20 LYS B C 1
ATOM 855 O O . LYS B 1 20 ? -3.91 -16.031 -12.359 1 98.06 20 LYS B O 1
ATOM 860 N N . LEU B 1 21 ? -1.908 -15.797 -11.445 1 97.81 21 LEU B N 1
ATOM 861 C CA . LEU B 1 21 ? -2.324 -14.68 -10.602 1 97.81 21 LEU B CA 1
ATOM 862 C C . LEU B 1 21 ? -2.777 -13.5 -11.453 1 97.81 21 LEU B C 1
ATOM 864 O O . LEU B 1 21 ? -3.818 -12.898 -11.18 1 97.81 21 LEU B O 1
ATOM 868 N N . ALA B 1 22 ? -1.99 -13.133 -12.406 1 98.19 22 ALA B N 1
ATOM 869 C CA . ALA B 1 22 ? -2.303 -12.008 -13.297 1 98.19 22 ALA B CA 1
ATOM 870 C C . ALA B 1 22 ? -3.668 -12.188 -13.945 1 98.19 22 ALA B C 1
ATOM 872 O O . ALA B 1 22 ? -4.469 -11.258 -13.992 1 98.19 22 ALA B O 1
ATOM 873 N N . LYS B 1 23 ? -3.924 -13.367 -14.422 1 97.81 23 LYS B N 1
ATOM 874 C CA . LYS B 1 23 ? -5.203 -13.688 -15.047 1 97.81 23 LYS B CA 1
ATOM 875 C C . LYS B 1 23 ? -6.355 -13.531 -14.062 1 97.81 23 LYS B C 1
ATOM 877 O O . LYS B 1 23 ? -7.406 -12.984 -14.398 1 97.81 23 LYS B O 1
ATOM 882 N N . LYS B 1 24 ? -6.141 -13.969 -12.883 1 96.25 24 LYS B N 1
ATOM 883 C CA . LYS B 1 24 ? -7.184 -13.945 -11.859 1 96.25 24 LYS B CA 1
ATOM 884 C C . LYS B 1 24 ? -7.562 -12.516 -11.508 1 96.25 24 LYS B C 1
ATOM 886 O O . LYS B 1 24 ? -8.719 -12.234 -11.164 1 96.25 24 LYS B O 1
ATOM 891 N N . ILE B 1 25 ? -6.578 -11.656 -11.594 1 95.44 25 ILE B N 1
ATOM 892 C CA . ILE B 1 25 ? -6.863 -10.281 -11.18 1 95.44 25 ILE B CA 1
ATOM 893 C C . ILE B 1 25 ? -6.977 -9.391 -12.414 1 95.44 25 ILE B C 1
ATOM 895 O O . ILE B 1 25 ? -7 -8.164 -12.297 1 95.44 25 ILE B O 1
ATOM 899 N N . ASN B 1 26 ? -6.93 -9.922 -13.57 1 96.94 26 ASN B N 1
ATOM 900 C CA . ASN B 1 26 ? -7.219 -9.273 -14.844 1 96.94 26 ASN B CA 1
ATOM 901 C C . ASN B 1 26 ? -6.156 -8.234 -15.195 1 96.94 26 ASN B C 1
ATOM 903 O O . ASN B 1 26 ? -6.48 -7.09 -15.508 1 96.94 26 ASN B O 1
ATOM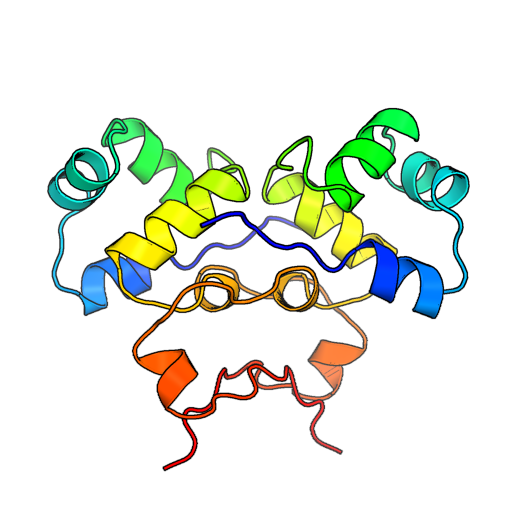 907 N N . ILE B 1 27 ? -4.953 -8.617 -15.094 1 97 27 ILE B N 1
ATOM 908 C CA . ILE B 1 27 ? -3.824 -7.816 -15.562 1 97 27 ILE B CA 1
ATOM 909 C C . ILE B 1 27 ? -2.869 -8.688 -16.375 1 97 27 ILE B C 1
ATOM 911 O O . ILE B 1 27 ? -3.031 -9.906 -16.422 1 97 27 ILE B O 1
ATOM 915 N N . SER B 1 28 ? -1.957 -8.008 -17 1 98.06 28 SER B N 1
ATOM 916 C CA . SER B 1 28 ? -0.967 -8.758 -17.766 1 98.06 28 SER B CA 1
ATOM 917 C C . SER B 1 28 ? 0.116 -9.336 -16.859 1 98.06 28 SER B C 1
ATOM 919 O O . SER B 1 28 ? 0.445 -8.742 -15.82 1 98.06 28 SER B O 1
ATOM 921 N N . GLN B 1 29 ? 0.641 -10.477 -17.266 1 98 29 GLN B N 1
ATOM 922 C CA . GLN B 1 29 ? 1.766 -11.07 -16.547 1 98 29 GLN B CA 1
ATOM 923 C C . GLN B 1 29 ? 2.961 -10.125 -16.516 1 98 29 GLN B C 1
ATOM 925 O O . GLN B 1 29 ? 3.676 -10.047 -15.516 1 98 29 GLN B O 1
ATOM 930 N N . SER B 1 30 ? 3.123 -9.406 -17.578 1 98.25 30 SER B N 1
ATOM 931 C CA . SER B 1 30 ? 4.23 -8.461 -17.672 1 98.25 30 SER B CA 1
ATOM 932 C C . SER B 1 30 ? 4.105 -7.359 -16.625 1 98.25 30 SER B C 1
ATOM 934 O O . SER B 1 30 ? 5.102 -6.93 -16.047 1 98.25 30 SER B O 1
ATOM 936 N N . TYR B 1 31 ? 2.957 -6.922 -16.438 1 97.69 31 TYR B N 1
ATOM 937 C CA . TYR B 1 31 ? 2.721 -5.902 -15.422 1 97.69 31 TYR 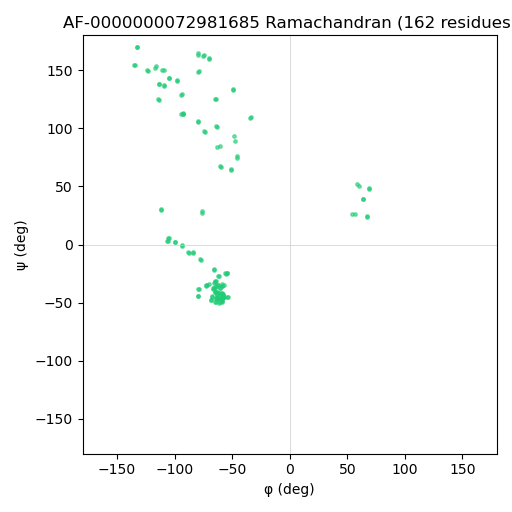B CA 1
ATOM 938 C C . TYR B 1 31 ? 3.02 -6.445 -14.031 1 97.69 31 TYR B C 1
ATOM 940 O O . TYR B 1 31 ? 3.717 -5.801 -13.242 1 97.69 31 TYR B O 1
ATOM 948 N N . LEU B 1 32 ? 2.453 -7.621 -13.766 1 97.81 32 LEU B N 1
ATOM 949 C CA . LEU B 1 32 ? 2.684 -8.227 -12.461 1 97.81 32 LEU B CA 1
ATOM 950 C C . LEU B 1 32 ? 4.172 -8.438 -12.211 1 97.81 32 LEU B C 1
ATOM 952 O O . LEU B 1 32 ? 4.668 -8.172 -11.117 1 97.81 32 LEU B O 1
ATOM 956 N N . SER B 1 33 ? 4.801 -8.891 -13.211 1 97.81 33 SER B N 1
ATOM 957 C CA . SER B 1 33 ? 6.242 -9.078 -13.117 1 97.81 33 SER B CA 1
ATOM 958 C C . SER B 1 33 ? 6.949 -7.766 -12.789 1 97.81 33 SER B C 1
ATOM 960 O O . SER B 1 33 ? 7.836 -7.727 -11.938 1 97.81 33 SER B O 1
ATOM 962 N N . SER B 1 34 ? 6.57 -6.715 -13.477 1 97.31 34 SER B N 1
ATOM 963 C CA . SER B 1 34 ? 7.156 -5.398 -13.242 1 97.31 34 SER B CA 1
ATOM 964 C C . SER B 1 34 ? 6.879 -4.918 -11.82 1 97.31 34 SER B C 1
ATOM 966 O O . SER B 1 34 ? 7.723 -4.258 -11.211 1 97.31 34 SER B O 1
ATOM 968 N N . VAL B 1 35 ? 5.789 -5.23 -11.312 1 96.44 35 VAL B N 1
ATOM 969 C CA . VAL B 1 35 ? 5.406 -4.867 -9.953 1 96.44 35 VAL B CA 1
ATOM 970 C C . VAL B 1 35 ? 6.273 -5.629 -8.953 1 96.44 35 VAL B C 1
ATOM 972 O O . VAL B 1 35 ? 6.848 -5.035 -8.039 1 96.44 35 VAL B O 1
ATOM 975 N N . GLU B 1 36 ? 6.414 -6.953 -9.148 1 96.69 36 GLU B N 1
ATOM 976 C CA . GLU B 1 36 ? 7.164 -7.805 -8.234 1 96.69 36 GLU B CA 1
ATOM 977 C C . GLU B 1 36 ? 8.648 -7.445 -8.234 1 96.69 36 GLU B C 1
ATOM 979 O O . GLU B 1 36 ? 9.344 -7.645 -7.234 1 96.69 36 GLU B O 1
ATOM 984 N N . ARG B 1 37 ? 9.016 -6.793 -9.336 1 94.44 37 ARG B N 1
ATOM 985 C CA . ARG B 1 37 ? 10.414 -6.391 -9.461 1 94.44 37 ARG B CA 1
ATOM 986 C C . ARG B 1 37 ? 10.594 -4.922 -9.094 1 94.44 37 ARG B C 1
ATOM 988 O O . ARG B 1 37 ? 11.68 -4.359 -9.273 1 94.44 37 ARG B O 1
ATOM 995 N N . GLU B 1 38 ? 9.664 -4.277 -8.719 1 92.38 38 GLU B N 1
ATOM 996 C CA . GLU B 1 38 ? 9.672 -2.889 -8.266 1 92.38 38 GLU B CA 1
ATOM 997 C C . GLU B 1 38 ? 10 -1.933 -9.406 1 92.38 38 GLU B C 1
ATOM 999 O O . GLU B 1 38 ? 10.57 -0.865 -9.188 1 92.38 38 GLU B O 1
ATOM 1004 N N . ILE B 1 39 ? 9.742 -2.385 -10.57 1 94.12 39 ILE B N 1
ATOM 1005 C CA . ILE B 1 39 ? 9.883 -1.539 -11.75 1 94.12 39 ILE B CA 1
ATOM 1006 C C . ILE B 1 39 ? 8.664 -0.627 -11.883 1 94.12 39 ILE B C 1
ATOM 1008 O O . ILE B 1 39 ? 8.797 0.565 -12.164 1 94.12 39 ILE B O 1
ATOM 1012 N N . LYS B 1 40 ? 7.496 -1.142 -11.703 1 94.94 40 LYS B N 1
ATOM 1013 C CA . LYS B 1 40 ? 6.254 -0.38 -11.656 1 94.94 40 LYS B CA 1
ATOM 1014 C C . LYS B 1 40 ? 5.688 -0.343 -10.242 1 94.94 40 LYS B C 1
ATOM 1016 O O . LYS B 1 40 ? 5.754 -1.338 -9.516 1 94.94 40 LYS B O 1
ATOM 1021 N N . SER B 1 41 ? 5.254 0.762 -9.859 1 95.06 41 SER B N 1
ATOM 1022 C CA . SER B 1 41 ? 4.586 0.918 -8.578 1 95.06 41 SER B CA 1
ATOM 1023 C C . SER B 1 41 ? 3.072 0.774 -8.719 1 95.06 41 SER B C 1
ATOM 1025 O O . SER B 1 41 ? 2.422 1.609 -9.344 1 95.06 41 SER B O 1
ATOM 1027 N N . PRO B 1 42 ? 2.562 -0.26 -8.172 1 95.75 42 PRO B N 1
ATOM 1028 C CA . PRO B 1 42 ? 1.112 -0.429 -8.297 1 95.75 42 PRO B CA 1
ATOM 1029 C C . PRO B 1 42 ? 0.326 0.587 -7.473 1 95.75 42 PRO B C 1
ATOM 1031 O O . PRO B 1 42 ? 0.876 1.203 -6.559 1 95.75 42 PRO B O 1
ATOM 1034 N N . THR B 1 43 ? -0.91 0.775 -7.844 1 95.19 43 THR B N 1
ATOM 1035 C CA . THR B 1 43 ? -1.807 1.562 -7 1 95.19 43 THR B CA 1
ATOM 1036 C C . THR B 1 43 ? -2.227 0.767 -5.77 1 95.19 43 THR B C 1
ATOM 1038 O O . THR B 1 43 ? -2.084 -0.457 -5.734 1 95.19 43 THR B O 1
ATOM 1041 N N . LEU B 1 44 ? -2.695 1.436 -4.859 1 94.94 44 LEU B N 1
ATOM 1042 C CA . LEU B 1 44 ? -3.232 0.777 -3.674 1 94.94 44 LEU B CA 1
ATOM 1043 C C . LEU B 1 44 ? -4.387 -0.148 -4.043 1 94.94 44 LEU B C 1
ATOM 1045 O O . LEU B 1 44 ? -4.52 -1.236 -3.477 1 94.94 44 LEU B O 1
ATOM 1049 N N . ARG B 1 45 ? -5.176 0.236 -4.953 1 93.94 45 ARG B N 1
ATOM 1050 C CA . ARG B 1 45 ? -6.285 -0.593 -5.41 1 93.94 45 ARG B CA 1
ATOM 1051 C C . ARG B 1 45 ? -5.785 -1.931 -5.945 1 93.94 45 ARG B C 1
ATOM 1053 O O . ARG B 1 45 ? -6.352 -2.98 -5.637 1 93.94 45 ARG B O 1
ATOM 1060 N N . MET B 1 46 ? -4.797 -1.824 -6.688 1 95.12 46 MET B N 1
ATOM 1061 C CA . MET B 1 46 ? -4.219 -3.039 -7.254 1 95.12 46 MET B CA 1
ATOM 1062 C C . MET B 1 46 ? -3.635 -3.924 -6.16 1 95.12 46 MET B C 1
ATOM 1064 O O . MET B 1 46 ? -3.801 -5.145 -6.188 1 95.12 46 MET B O 1
ATOM 1068 N N . LEU B 1 47 ? -3.016 -3.334 -5.25 1 95.31 47 LEU B N 1
ATOM 1069 C CA . LEU B 1 47 ? -2.455 -4.074 -4.121 1 95.31 47 LEU B CA 1
ATOM 1070 C C . LEU B 1 47 ? -3.543 -4.836 -3.375 1 95.31 47 LEU B C 1
ATOM 1072 O O . LEU B 1 47 ? -3.346 -5.992 -2.994 1 95.31 47 LEU B O 1
ATOM 1076 N N . TYR B 1 48 ? -4.625 -4.207 -3.189 1 93.94 48 TYR B N 1
ATOM 1077 C CA . TYR B 1 48 ? -5.742 -4.84 -2.496 1 93.94 48 TYR B CA 1
ATOM 1078 C C . TYR B 1 48 ? -6.293 -6.008 -3.301 1 93.94 48 TYR B C 1
ATOM 1080 O O . TYR B 1 48 ? -6.66 -7.039 -2.734 1 93.94 48 TYR B O 1
ATOM 1088 N N . ARG B 1 49 ? -6.32 -5.836 -4.598 1 94.75 49 ARG B N 1
ATOM 1089 C CA . ARG B 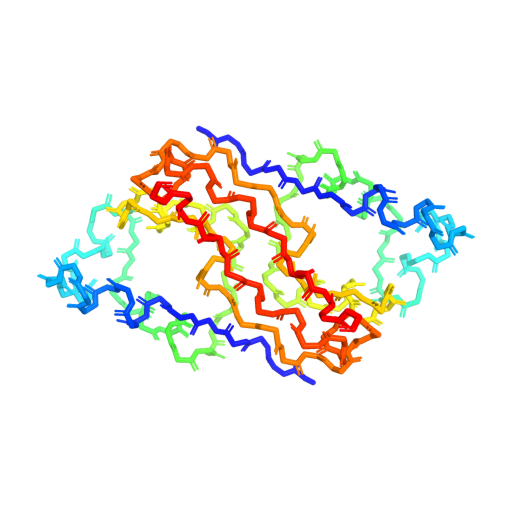1 49 ? -6.785 -6.926 -5.453 1 94.75 49 ARG B CA 1
ATOM 1090 C C . ARG B 1 49 ? -5.871 -8.141 -5.328 1 94.75 49 ARG B C 1
ATOM 1092 O O . ARG B 1 49 ? -6.348 -9.273 -5.246 1 94.75 49 ARG B O 1
ATOM 1099 N N . ILE B 1 50 ? -4.66 -7.828 -5.336 1 96.06 50 ILE B N 1
ATOM 1100 C CA . ILE B 1 50 ? -3.676 -8.898 -5.199 1 96.06 50 ILE B CA 1
ATOM 1101 C C . ILE B 1 50 ? -3.84 -9.578 -3.844 1 96.06 50 ILE B C 1
ATOM 1103 O O . ILE B 1 50 ? -3.859 -10.812 -3.758 1 96.06 50 ILE B O 1
ATOM 1107 N N . ALA B 1 51 ? -3.959 -8.82 -2.855 1 93.44 51 ALA B N 1
ATOM 1108 C CA . ALA B 1 51 ? -4.121 -9.336 -1.499 1 93.44 51 ALA B CA 1
ATOM 1109 C C . ALA B 1 51 ? -5.359 -10.227 -1.393 1 93.44 51 ALA B C 1
ATOM 1111 O O . ALA B 1 51 ? -5.32 -11.281 -0.758 1 93.44 51 ALA B O 1
ATOM 1112 N N . GLU B 1 52 ? -6.383 -9.797 -2.01 1 93.06 52 GLU B N 1
ATOM 1113 C CA . GLU B 1 52 ? -7.637 -10.547 -1.989 1 93.06 52 GLU B CA 1
ATOM 1114 C C . GLU B 1 52 ? -7.48 -11.906 -2.664 1 93.06 52 GLU B C 1
ATOM 1116 O O . GLU B 1 52 ? -7.926 -12.922 -2.133 1 93.06 52 GLU B O 1
ATOM 1121 N N . GLU B 1 53 ? -6.852 -11.797 -3.801 1 94.56 53 GLU B N 1
ATOM 1122 C CA . GLU B 1 53 ? -6.672 -13.039 -4.547 1 94.56 53 GLU B CA 1
ATOM 1123 C C . GLU B 1 53 ? -5.785 -14.023 -3.783 1 94.56 53 GLU B C 1
ATOM 1125 O O . GLU B 1 53 ? -6.012 -15.234 -3.818 1 94.56 53 GLU B O 1
ATOM 1130 N N . LEU B 1 54 ? -4.816 -13.5 -3.096 1 93.88 54 LEU B N 1
ATOM 1131 C CA . LEU B 1 54 ? -3.875 -14.336 -2.357 1 93.88 54 LEU B CA 1
ATOM 1132 C C . LEU B 1 54 ? -4.395 -14.625 -0.954 1 93.88 54 LEU B C 1
ATOM 1134 O O . LEU B 1 54 ? -3.76 -15.359 -0.195 1 93.88 54 LEU B O 1
ATOM 1138 N N . ASP B 1 55 ? -5.477 -14.031 -0.561 1 90.12 55 ASP B N 1
ATOM 1139 C CA . ASP B 1 55 ? -6.078 -14.203 0.758 1 90.12 55 ASP B CA 1
ATOM 1140 C C . ASP B 1 55 ? -5.098 -13.812 1.862 1 90.12 55 ASP B C 1
ATOM 1142 O O . ASP B 1 55 ? -4.852 -14.594 2.787 1 90.12 55 ASP B O 1
ATOM 1146 N N . VAL B 1 56 ? -4.543 -12.625 1.734 1 88.44 56 VAL B N 1
ATOM 1147 C CA . VAL B 1 56 ? -3.578 -12.102 2.697 1 88.44 56 VAL B CA 1
ATOM 1148 C C . VAL B 1 56 ? -3.906 -10.641 3.016 1 88.44 56 VAL B C 1
ATOM 1150 O O . VAL B 1 56 ? -4.543 -9.953 2.215 1 88.44 56 VAL B O 1
ATOM 1153 N N . CYS B 1 57 ? -3.482 -10.273 4.156 1 86.62 57 CYS B N 1
ATOM 1154 C CA . CYS B 1 57 ? -3.605 -8.867 4.523 1 86.62 57 CYS B CA 1
ATOM 1155 C C . CYS B 1 57 ? -2.74 -7.988 3.627 1 86.62 57 CYS B C 1
ATOM 1157 O O . CYS B 1 57 ? -1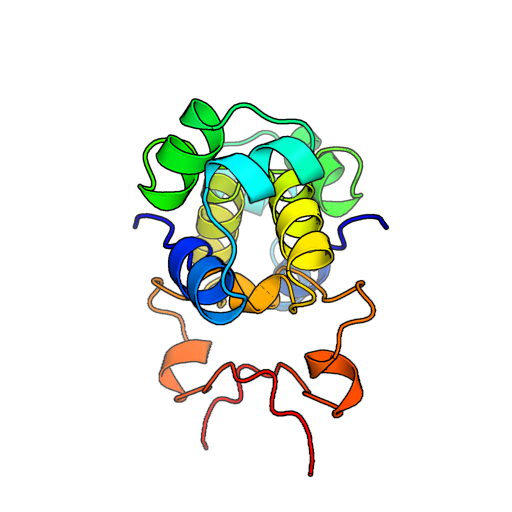.557 -8.266 3.432 1 86.62 57 CYS B O 1
ATOM 1159 N N . PRO B 1 58 ? -3.348 -6.938 2.961 1 90.56 58 PRO B N 1
ATOM 1160 C CA . PRO B 1 58 ? -2.572 -6.074 2.068 1 90.56 58 PRO B CA 1
ATOM 1161 C C . PRO B 1 58 ? -1.351 -5.465 2.752 1 90.56 58 PRO B C 1
ATOM 1163 O O . PRO B 1 58 ? -0.346 -5.184 2.092 1 90.56 58 PRO B O 1
ATOM 1166 N N . ARG B 1 59 ? -1.343 -5.332 4.004 1 87.81 59 ARG B N 1
ATOM 1167 C CA . ARG B 1 59 ? -0.223 -4.77 4.75 1 87.81 59 ARG B CA 1
ATOM 1168 C C . ARG B 1 59 ? 1.011 -5.66 4.641 1 87.81 59 ARG B C 1
ATOM 1170 O O . ARG B 1 59 ? 2.141 -5.164 4.621 1 87.81 59 ARG B O 1
ATOM 1177 N N . LEU B 1 60 ? 0.691 -6.922 4.52 1 86.06 60 LEU B N 1
ATOM 1178 C CA . LEU B 1 60 ? 1.783 -7.887 4.496 1 86.06 60 LEU B CA 1
ATOM 1179 C C . LEU B 1 60 ? 2.467 -7.906 3.135 1 86.06 60 LEU B C 1
ATOM 1181 O O . LEU B 1 60 ? 3.58 -8.422 3 1 86.06 60 LEU B O 1
ATOM 1185 N N . LEU B 1 61 ? 1.805 -7.301 2.201 1 91.38 61 LEU B N 1
ATOM 1186 C CA . LEU B 1 61 ? 2.363 -7.309 0.853 1 91.38 61 LEU B CA 1
ATOM 1187 C C . LEU B 1 61 ? 3.391 -6.195 0.682 1 91.38 61 LEU B C 1
ATOM 1189 O O . LEU B 1 61 ? 4.066 -6.121 -0.346 1 91.38 61 LEU B O 1
ATOM 1193 N N . ILE B 1 62 ? 3.514 -5.332 1.67 1 89.75 62 ILE B N 1
ATOM 1194 C CA . ILE B 1 62 ? 4.535 -4.293 1.568 1 89.75 62 ILE B CA 1
ATOM 1195 C C . ILE B 1 62 ? 5.473 -4.371 2.771 1 89.75 62 ILE B C 1
ATOM 1197 O O . ILE B 1 62 ? 5.074 -4.832 3.846 1 89.75 62 ILE B O 1
ATOM 1201 N N . ARG B 1 63 ? 6.707 -3.982 2.539 1 83.19 63 ARG B N 1
ATOM 1202 C CA . ARG B 1 63 ? 7.719 -3.969 3.588 1 83.19 63 ARG B CA 1
ATOM 1203 C C . ARG B 1 63 ? 8 -2.545 4.059 1 83.19 63 ARG B C 1
ATOM 1205 O O . ARG B 1 63 ? 7.941 -1.602 3.268 1 83.19 63 ARG B O 1
ATOM 1212 N N . CYS B 1 64 ? 8.219 -2.521 5.359 1 81.38 64 CYS B N 1
ATOM 1213 C CA . CYS B 1 64 ? 8.656 -1.224 5.859 1 81.38 64 CYS B CA 1
ATOM 1214 C C . CYS B 1 64 ? 10.141 -1.006 5.594 1 81.38 64 CYS B C 1
ATOM 1216 O O . CYS B 1 64 ? 10.984 -1.656 6.211 1 81.38 64 CYS B O 1
ATOM 1218 N N . THR B 1 65 ? 10.43 -0.221 4.676 1 80.5 65 THR B N 1
ATOM 1219 C CA . THR B 1 65 ? 11.82 0.024 4.32 1 80.5 65 THR B CA 1
ATOM 1220 C C . THR B 1 65 ? 12.266 1.4 4.805 1 80.5 65 THR B C 1
ATOM 1222 O O . THR B 1 65 ? 13.398 1.818 4.547 1 80.5 65 THR B O 1
ATOM 1225 N N . ILE B 1 66 ? 11.367 2.047 5.48 1 78.44 66 ILE B N 1
ATOM 1226 C CA . ILE B 1 66 ? 11.719 3.381 5.949 1 78.44 66 ILE B CA 1
ATOM 1227 C C . ILE B 1 66 ? 12.172 3.311 7.406 1 78.44 66 ILE B C 1
ATOM 1229 O O . ILE B 1 66 ? 11.805 2.387 8.133 1 78.44 66 ILE B O 1
ATOM 1233 N N . GLU B 1 67 ? 13.164 4.105 7.695 1 75.94 67 GLU B N 1
ATOM 1234 C CA . GLU B 1 67 ? 13.539 4.242 9.102 1 75.94 67 GLU B CA 1
ATOM 1235 C C . GLU B 1 67 ? 12.523 5.09 9.859 1 75.94 67 GLU B C 1
ATOM 1237 O O . GLU B 1 67 ? 12.438 6.301 9.656 1 75.94 67 GLU B O 1
ATOM 1242 N N . CYS B 1 68 ? 11.672 4.398 10.484 1 76.19 68 CYS B N 1
ATOM 1243 C CA . CYS B 1 68 ? 10.633 5.133 11.188 1 76.19 68 CYS B CA 1
ATOM 1244 C C . CYS B 1 68 ? 10.719 4.891 12.695 1 76.19 68 CYS B C 1
ATOM 1246 O O . CYS B 1 68 ? 11.352 3.93 13.133 1 76.19 68 CYS B O 1
ATOM 1248 N N . SER B 1 69 ? 10.289 5.852 13.414 1 73.75 69 SER B N 1
ATOM 1249 C CA . SER B 1 69 ? 10.297 5.777 14.875 1 73.75 69 SER B CA 1
ATOM 1250 C C . SER B 1 69 ? 9.547 4.539 15.359 1 73.75 69 SER B C 1
ATOM 1252 O O . SER B 1 69 ? 9.898 3.965 16.391 1 73.75 69 SER B O 1
ATOM 1254 N N . GLU B 1 70 ? 8.633 4.09 14.531 1 65.62 70 GLU B N 1
ATOM 1255 C CA . GLU B 1 70 ? 7.82 2.932 14.898 1 65.62 70 GLU B CA 1
ATOM 1256 C C . GLU B 1 70 ? 8.586 1.629 14.688 1 65.62 70 GLU B C 1
ATOM 1258 O O . GLU B 1 70 ? 8.422 0.675 15.445 1 65.62 70 GLU B O 1
ATOM 1263 N N . CYS B 1 71 ? 9.32 1.612 13.656 1 62.34 71 CYS B N 1
ATOM 1264 C CA . CYS B 1 71 ? 10.07 0.406 13.336 1 62.34 71 CYS B CA 1
ATOM 1265 C C . CYS B 1 71 ? 11.203 0.186 14.336 1 62.34 71 CYS B C 1
ATOM 1267 O O . CYS B 1 71 ? 11.625 -0.95 14.562 1 62.34 71 CYS B O 1
ATOM 1269 N N . LYS B 1 72 ? 11.719 1.233 14.766 1 61.19 72 LYS B N 1
ATOM 1270 C CA . LYS B 1 72 ? 12.766 1.11 15.773 1 61.19 72 LYS B CA 1
ATOM 1271 C C . LYS B 1 72 ? 12.25 0.385 17.016 1 61.19 72 LYS B C 1
ATOM 1273 O O . LYS B 1 72 ? 13.016 -0.268 17.719 1 61.19 72 LYS B O 1
ATOM 1278 N N . LYS B 1 73 ? 11.156 0.634 17.203 1 54.91 73 LYS B N 1
ATOM 1279 C CA . LYS B 1 73 ? 10.625 -0.048 18.375 1 54.91 73 LYS B CA 1
ATOM 1280 C C . LYS B 1 73 ? 10.344 -1.518 18.078 1 54.91 73 LYS B C 1
ATOM 1282 O O . LYS B 1 73 ? 9.852 -2.248 18.953 1 54.91 73 LYS B O 1
ATOM 1287 N N . GLN B 1 74 ? 11.031 -2.143 17.156 1 48.56 74 GLN B N 1
ATOM 1288 C CA . GLN B 1 74 ? 10.945 -3.545 16.766 1 48.56 74 GLN B CA 1
ATOM 1289 C C . GLN B 1 74 ? 9.516 -3.934 16.406 1 48.56 74 GLN B C 1
ATOM 1291 O O . GLN B 1 74 ? 8.93 -4.824 17.031 1 48.56 74 GLN B O 1
ATOM 1296 N N . TYR B 1 75 ? 8.781 -3.059 16.016 1 46.53 75 TYR B N 1
ATOM 1297 C CA . TYR B 1 75 ? 7.418 -3.496 15.766 1 46.53 75 TYR B CA 1
ATOM 1298 C C . TYR B 1 75 ? 7.383 -4.578 14.688 1 46.53 75 TYR B C 1
ATOM 1300 O O . TYR B 1 75 ? 7.992 -4.43 13.633 1 46.53 75 TYR B O 1
ATOM 1308 N N . LYS B 1 76 ? 7.594 -5.785 15.141 1 48.88 76 LYS B N 1
ATOM 1309 C CA . LYS B 1 76 ? 7.199 -6.836 14.203 1 48.88 76 LYS B CA 1
ATOM 1310 C C . LYS B 1 76 ? 5.824 -6.551 13.609 1 48.88 76 LYS B C 1
ATOM 1312 O O . LYS B 1 76 ? 4.84 -6.414 14.344 1 48.88 76 LYS B O 1
ATOM 1317 N N . CYS B 1 77 ? 5.84 -5.676 12.742 1 47.56 77 CYS B N 1
ATOM 1318 C CA . CYS B 1 77 ? 4.512 -5.527 12.156 1 47.56 77 CYS B CA 1
ATOM 1319 C C . CYS B 1 77 ? 3.961 -6.879 11.703 1 47.56 77 CYS B C 1
ATOM 1321 O O . CYS B 1 77 ? 4.531 -7.527 10.828 1 47.56 77 CYS B O 1
ATOM 1323 N N . ILE B 1 78 ? 3.748 -7.723 12.648 1 48.16 78 ILE B N 1
ATOM 1324 C CA . ILE B 1 78 ? 3.113 -8.992 12.305 1 48.16 78 ILE B CA 1
ATOM 1325 C C . ILE B 1 78 ? 1.604 -8.883 12.516 1 48.16 78 ILE B C 1
ATOM 1327 O O . ILE B 1 78 ? 1.14 -8.109 13.352 1 48.16 78 ILE B O 1
ATOM 1331 N N . CYS B 1 79 ? 0.94 -8.93 11.492 1 46.44 79 CYS B N 1
ATOM 1332 C CA . CYS B 1 79 ? -0.465 -9.219 11.758 1 46.44 79 CYS B CA 1
ATOM 1333 C C . CYS B 1 79 ? -0.625 -10.562 12.453 1 46.44 79 CYS B C 1
ATOM 1335 O O . CYS B 1 79 ? -0.174 -11.586 11.938 1 46.44 79 CYS B O 1
ATOM 1337 N N . GLN B 1 80 ? -0.176 -10.695 13.688 1 38.53 80 GLN B N 1
ATOM 1338 C CA . GLN B 1 80 ? -0.161 -11.945 14.438 1 38.53 80 GLN B CA 1
ATOM 13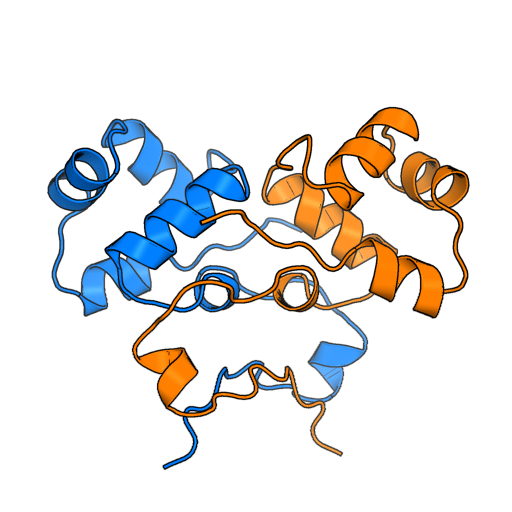39 C C . GLN B 1 80 ? -1.576 -12.469 14.672 1 38.53 80 GLN B C 1
ATOM 1341 O O . GLN B 1 80 ? -2.486 -11.695 14.984 1 38.53 80 GLN B O 1
ATOM 1346 N N . GLY B 1 81 ? -1.976 -13.391 13.93 1 37.19 81 GLY B N 1
ATOM 1347 C CA . GLY B 1 81 ? -3.111 -14.258 14.219 1 37.19 81 GLY B CA 1
ATOM 1348 C C . GLY B 1 81 ? -3.088 -14.812 15.633 1 37.19 81 GLY B C 1
ATOM 1349 O O . GLY B 1 81 ? -2.021 -15.125 16.172 1 37.19 81 GLY B O 1
ATOM 1350 N N . GLU B 1 82 ? -3.711 -14.055 16.625 1 37.38 82 GLU B N 1
ATOM 1351 C CA . GLU B 1 82 ? -3.875 -14.742 17.906 1 37.38 82 GLU B CA 1
ATOM 1352 C C . GLU B 1 82 ? -4.117 -16.234 17.703 1 37.38 82 GLU B C 1
ATOM 1354 O O . GLU B 1 82 ? -4.969 -16.625 16.891 1 37.38 82 GLU B O 1
ATOM 1359 N N . TYR B 1 83 ? -3.246 -17.188 18 1 30.58 83 TYR B N 1
ATOM 1360 C CA . TYR B 1 83 ? -3.727 -18.469 18.516 1 30.58 83 TYR B CA 1
ATOM 1361 C C . TYR B 1 83 ? -4.641 -18.266 19.719 1 30.58 83 TYR B C 1
ATOM 1363 O O . TYR B 1 83 ? -4.465 -17.312 20.484 1 30.58 83 TYR B O 1
#

Organism: Clostridium botulinum (strain Hall / ATCC 3502 / NCTC 13319 / Type A) (NCBI:txid441771)

Foldseek 3Di:
DAWAFCLVVLCVVLPHDLCRLCVQLVHDSVVSVCCNVSVDPDDPVVLVSSCVVSVHDSVNGTDDPDPDPVVVVVPPVDPDDDD/DAKAFCLVVLCVVLPHDLCRLCVVLVHHSVVSVCCNVSNDPDDPVVLVSSCVVSVHDSVNGTDDPDPDPVVVVVPPVDPDDDD

pLDDT: mean 84.14, std 18.43, range [30.58, 98.25]

Solvent-accessible surface area (backbone atoms only — not comparable to full-atom values): 9115 Å² total; per-residue (Å²): 133,69,74,41,63,36,50,59,61,54,35,53,76,67,70,45,51,64,59,59,51,17,58,74,69,72,49,52,44,66,56,51,50,30,37,57,65,60,73,40,67,50,34,46,56,53,45,44,50,52,18,58,75,68,44,38,49,45,48,68,34,43,54,72,73,66,91,17,73,44,52,69,25,53,21,58,59,38,56,43,42,55,126,133,69,73,43,61,37,50,58,61,54,35,52,75,67,70,46,52,63,59,59,51,17,55,74,69,70,48,52,44,67,55,50,50,31,37,58,66,60,73,40,67,51,34,46,55,54,45,44,51,50,17,58,75,66,45,39,51,46,48,68,35,44,52,71,74,66,92,16,74,43,50,70,24,52,21,58,60,37,56,43,42,54,128

Secondary structure (DSSP, 8-state):
---EE-HHHHHHHTT--HHHHHHHTT--HHHHHHHHTTSS--BHHHHHHHHHHHTS-GGGGEE--S--HHHHTT-EEEEE---/---EE-HHHHHHHTT--HHHHHHHTT--HHHHHHHHTTSS--BHHHHHHHHHHHTS-GGGGEE--S--HHHHT--EEEEE---

InterPro domains:
  IPR001387 Cro/C1-type, helix-turn-helix domain [PF01381] (8-56)
  IPR001387 Cro/C1-type, helix-turn-helix domain [PS50943] (7-61)
  IPR001387 Cro/C1-type, helix-turn-helix domain [SM00530] (6-61)
  IPR001387 Cro/C1-type, helix-turn-helix domain [cd00093] (6-56)
  IPR010982 Lambda repressor-like, DNA-binding domain superfamily [G3DSA:1.10.260.40] (4-66)
  IPR010982 Lambda repressor-like, DNA-binding domain superfamily [SSF47413] (6-62)
  IPR050807 Transcriptional regulator/dioxygenase, bacterial-type [PTHR46797] (7-65)

Nearest PDB structures (foldseek):
  3bs3-assembly1_A-2  TM=9.580E-01  e=3.820E-04  Bacteroides fragilis NCTC 9343
  1utx-assembly1_B  TM=9.251E-01  e=4.076E-04  Enterococcus faecalis
  2xi8-assembly1_A  TM=9.225E-01  e=3.143E-04  Enterococcus faecalis
  2xj3-assembly1_A  TM=9.206E-01  e=3.143E-04  Enterococcus faecalis
  3omt-assembly1_B  TM=9.311E-01  e=4.076E-04  Cytophaga hutchinsonii ATCC 33406